Protein AF-A0A839MYD8-F1 (afdb_monomer)

Organism: NCBI:txid1794944

Secondary structure (DSSP, 8-state):
-----PPPPPEEEEEEE-TT-HHHHHHHHHTT-EEEEEEEEEEEETTEEEEEEEEEEEEPP-------

Structure (mmCIF, N/CA/C/O backbone):
data_AF-A0A839MYD8-F1
#
_entry.id   AF-A0A839MYD8-F1
#
loop_
_atom_site.group_PDB
_atom_site.id
_atom_site.type_symbol
_atom_site.label_atom_id
_atom_site.label_alt_id
_atom_site.label_comp_id
_atom_site.label_asym_id
_atom_site.label_entity_id
_atom_site.label_seq_id
_atom_site.pdbx_PDB_ins_code
_atom_site.Cartn_x
_atom_site.Cartn_y
_atom_site.Cartn_z
_atom_site.occupancy
_atom_site.B_iso_or_equiv
_atom_s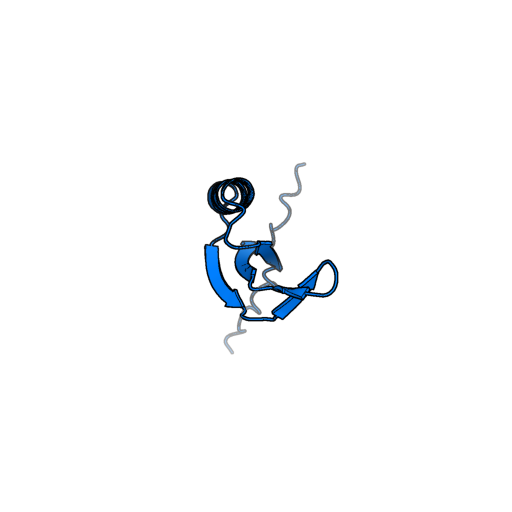ite.auth_seq_id
_atom_site.auth_comp_id
_atom_site.auth_asym_id
_atom_site.auth_atom_id
_atom_site.pdbx_PDB_model_num
ATOM 1 N N . MET A 1 1 ? 37.133 -18.220 -12.752 1.00 41.47 1 MET A N 1
ATOM 2 C CA . MET A 1 1 ? 36.697 -17.311 -11.671 1.00 41.47 1 MET A CA 1
ATOM 3 C C . MET A 1 1 ? 35.555 -16.465 -12.218 1.00 41.47 1 MET A C 1
ATOM 5 O O . MET A 1 1 ? 35.802 -15.502 -12.928 1.00 41.47 1 MET A O 1
ATOM 9 N N . THR A 1 2 ? 34.306 -16.892 -12.024 1.00 46.38 2 THR A N 1
ATOM 10 C CA . THR A 1 2 ? 33.133 -16.201 -12.587 1.00 46.38 2 THR A CA 1
ATOM 11 C C . THR A 1 2 ? 32.742 -15.078 -11.639 1.00 46.38 2 THR A C 1
ATOM 13 O O . THR A 1 2 ? 32.191 -15.334 -10.570 1.00 46.38 2 THR A O 1
ATOM 16 N N . ALA A 1 3 ? 33.073 -13.837 -11.991 1.00 53.38 3 ALA A N 1
ATOM 17 C CA . ALA A 1 3 ? 32.617 -12.677 -11.242 1.00 53.38 3 ALA A CA 1
ATOM 18 C C . ALA A 1 3 ? 31.082 -12.628 -11.309 1.00 53.38 3 ALA A C 1
ATOM 20 O O . ALA A 1 3 ? 30.501 -12.438 -12.380 1.00 53.38 3 ALA A O 1
ATOM 21 N N . ARG A 1 4 ? 30.416 -12.831 -10.166 1.00 58.00 4 ARG A N 1
ATOM 22 C CA . ARG A 1 4 ? 29.000 -12.488 -10.007 1.00 58.00 4 ARG A CA 1
ATOM 23 C C . ARG A 1 4 ? 28.886 -11.002 -10.337 1.00 58.00 4 ARG A C 1
ATOM 25 O O . ARG 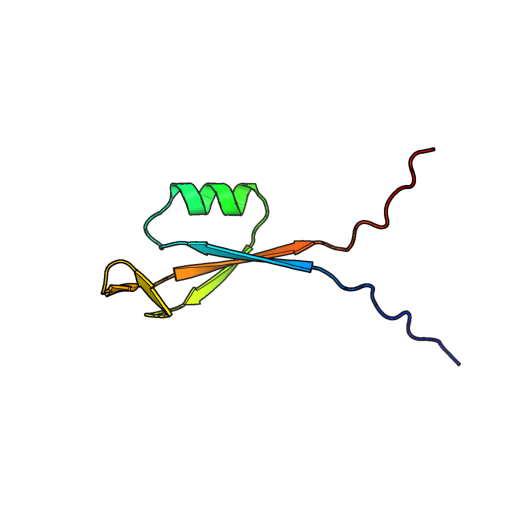A 1 4 ? 29.432 -10.187 -9.597 1.00 58.00 4 ARG A O 1
ATOM 32 N N . ARG A 1 5 ? 28.216 -10.634 -11.437 1.00 57.59 5 ARG A N 1
ATOM 33 C CA . ARG A 1 5 ? 27.776 -9.243 -11.609 1.00 57.59 5 ARG A CA 1
ATOM 34 C C . ARG A 1 5 ? 26.925 -8.931 -10.385 1.00 57.59 5 ARG A C 1
ATOM 36 O O . ARG A 1 5 ? 25.867 -9.534 -10.222 1.00 57.59 5 ARG A O 1
ATOM 43 N N . GLY A 1 6 ? 27.411 -8.062 -9.502 1.00 57.00 6 GLY A N 1
ATOM 44 C CA . GLY A 1 6 ? 26.565 -7.477 -8.472 1.00 57.00 6 GLY A CA 1
ATOM 45 C C . GLY A 1 6 ? 25.386 -6.834 -9.189 1.00 57.00 6 GLY A C 1
ATOM 46 O O . GLY A 1 6 ? 25.594 -5.966 -10.038 1.00 57.00 6 GLY A O 1
ATOM 47 N N . GLY A 1 7 ? 24.172 -7.330 -8.944 1.00 61.34 7 GLY A N 1
ATOM 48 C CA . GLY A 1 7 ? 22.967 -6.709 -9.481 1.00 61.34 7 GLY A CA 1
ATOM 49 C C . GLY A 1 7 ? 22.941 -5.260 -9.012 1.00 61.34 7 GLY A C 1
ATOM 50 O O . GLY A 1 7 ? 23.132 -5.001 -7.823 1.00 61.34 7 GLY A O 1
ATOM 51 N N . ARG A 1 8 ? 22.786 -4.309 -9.938 1.00 62.53 8 ARG A N 1
ATOM 52 C CA . ARG A 1 8 ? 22.637 -2.900 -9.561 1.00 62.53 8 ARG A CA 1
ATOM 53 C C . ARG A 1 8 ? 21.425 -2.760 -8.628 1.00 62.53 8 ARG A C 1
ATOM 55 O O . ARG A 1 8 ? 20.452 -3.495 -8.811 1.00 62.53 8 ARG A O 1
ATOM 62 N N . PRO A 1 9 ? 21.472 -1.861 -7.630 1.00 61.62 9 PRO A N 1
ATOM 63 C CA . PRO A 1 9 ? 20.389 -1.724 -6.667 1.00 61.62 9 PRO A CA 1
ATOM 64 C C . PRO A 1 9 ? 19.092 -1.329 -7.383 1.00 61.62 9 PRO A C 1
ATOM 66 O O . PRO A 1 9 ? 19.034 -0.325 -8.088 1.00 61.62 9 PRO A O 1
ATOM 69 N N . SER A 1 10 ? 18.053 -2.141 -7.214 1.00 73.75 10 SER A N 1
ATOM 70 C CA . SER A 1 10 ? 16.676 -1.797 -7.565 1.00 73.75 10 SER A CA 1
ATOM 71 C C . SER A 1 10 ? 16.083 -0.909 -6.475 1.00 73.75 10 SER A C 1
ATOM 73 O O . SER A 1 10 ? 16.267 -1.195 -5.290 1.00 73.75 10 SER A O 1
ATOM 75 N N . TYR A 1 11 ? 15.333 0.123 -6.855 1.00 87.38 11 TYR A N 1
ATOM 76 C CA . TYR A 1 11 ? 14.605 0.954 -5.898 1.00 87.38 11 TYR A CA 1
ATOM 77 C C . TYR A 1 11 ? 13.183 0.424 -5.738 1.00 87.38 11 TYR A C 1
ATOM 79 O O . TYR A 1 11 ? 12.524 0.082 -6.720 1.00 87.38 11 TYR A O 1
ATOM 87 N N . ARG A 1 12 ? 12.709 0.369 -4.495 1.00 91.62 12 ARG A N 1
ATOM 88 C CA . ARG A 1 12 ? 11.321 0.056 -4.158 1.00 91.62 12 ARG A CA 1
ATOM 89 C C . ARG A 1 12 ? 10.640 1.340 -3.709 1.00 91.62 12 ARG A C 1
ATOM 91 O O . ARG A 1 12 ? 11.119 1.994 -2.788 1.00 91.62 12 ARG A O 1
ATOM 98 N N . LEU A 1 13 ? 9.537 1.684 -4.359 1.00 95.44 13 LEU A N 1
ATOM 99 C CA . LEU A 1 13 ? 8.625 2.724 -3.900 1.00 95.44 13 LEU A CA 1
ATOM 100 C C . LEU A 1 13 ? 7.457 2.047 -3.190 1.00 95.44 13 LEU A C 1
ATOM 102 O O . LEU A 1 13 ? 6.976 1.019 -3.659 1.00 95.44 13 LEU A O 1
ATOM 106 N N . GLU A 1 14 ? 7.001 2.626 -2.083 1.00 96.94 14 GLU A N 1
ATOM 107 C CA . GLU A 1 14 ? 5.878 2.112 -1.296 1.00 96.94 14 GLU A CA 1
ATOM 108 C C . GLU A 1 14 ? 4.736 3.125 -1.265 1.00 96.94 14 GLU A C 1
ATOM 110 O O . GLU A 1 14 ? 4.965 4.331 -1.157 1.00 96.94 14 GLU A O 1
ATOM 115 N N . ALA A 1 15 ? 3.505 2.620 -1.3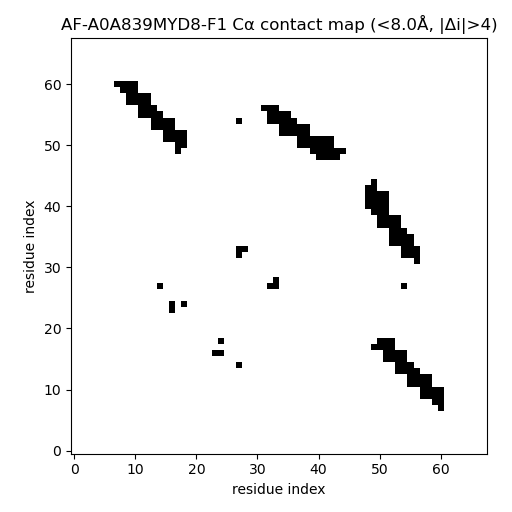02 1.00 97.69 15 ALA A N 1
ATOM 116 C CA . ALA A 1 15 ? 2.303 3.393 -1.032 1.00 97.69 15 ALA A CA 1
ATOM 117 C C . ALA A 1 15 ? 1.450 2.666 0.015 1.00 97.69 15 ALA A C 1
ATOM 119 O O . ALA A 1 15 ? 1.148 1.480 -0.122 1.00 97.69 15 ALA A O 1
ATOM 120 N N . ARG A 1 16 ? 1.055 3.391 1.067 1.00 98.00 16 ARG A N 1
ATOM 121 C CA . ARG A 1 16 ? 0.123 2.922 2.099 1.00 98.00 16 ARG A CA 1
ATOM 122 C C . ARG A 1 16 ? -1.210 3.628 1.891 1.00 98.00 16 ARG A C 1
ATOM 124 O O . ARG A 1 16 ? -1.258 4.854 1.900 1.00 98.00 16 ARG A O 1
ATOM 131 N N . ILE A 1 17 ? -2.269 2.862 1.651 1.00 98.12 17 ILE A N 1
ATOM 132 C CA . ILE A 1 17 ? -3.570 3.404 1.245 1.00 98.12 17 ILE A CA 1
ATOM 133 C C . ILE A 1 17 ? -4.662 2.834 2.142 1.00 98.12 17 ILE A C 1
ATOM 135 O O . ILE A 1 17 ? -4.802 1.621 2.273 1.00 98.12 17 ILE A O 1
ATOM 139 N N . GLU A 1 18 ? -5.466 3.706 2.738 1.00 97.31 18 GLU A N 1
ATOM 140 C CA . GLU A 1 18 ? -6.652 3.308 3.494 1.00 97.31 18 GLU A CA 1
ATOM 141 C C . GLU A 1 18 ? -7.631 2.510 2.596 1.00 97.31 18 GLU A C 1
ATOM 143 O O . GLU A 1 18 ? -7.985 2.994 1.518 1.00 97.31 18 GLU A O 1
ATOM 148 N N . PRO A 1 19 ? -8.097 1.304 2.996 1.00 97.50 19 PRO A N 1
ATOM 149 C CA . PRO A 1 19 ? -8.895 0.408 2.147 1.00 97.50 19 PRO A CA 1
ATOM 150 C C . PRO A 1 19 ? -10.155 1.008 1.509 1.00 97.50 19 PRO A C 1
ATOM 152 O O . PRO A 1 19 ? -10.604 0.532 0.469 1.00 97.50 19 PRO A O 1
ATOM 155 N N . TRP A 1 20 ? -10.745 2.035 2.125 1.00 96.81 20 TRP A N 1
ATOM 156 C CA . TRP A 1 20 ? -11.943 2.711 1.621 1.00 96.81 20 TRP A CA 1
ATOM 157 C C . TRP A 1 20 ? -11.634 3.771 0.557 1.00 96.81 20 TRP A C 1
ATOM 159 O O . TRP A 1 20 ? -12.543 4.223 -0.140 1.00 96.81 20 TRP A O 1
ATOM 169 N N . ASN A 1 21 ? -10.367 4.159 0.386 1.00 97.94 21 ASN A N 1
ATOM 170 C CA . ASN A 1 21 ? -9.949 5.149 -0.598 1.00 97.94 21 ASN A CA 1
ATOM 171 C C . ASN A 1 21 ? -9.752 4.513 -1.987 1.00 97.94 21 ASN A C 1
ATOM 173 O O . ASN A 1 21 ? -8.639 4.359 -2.495 1.00 97.94 21 ASN A O 1
ATOM 177 N N . LEU A 1 22 ? -10.875 4.154 -2.614 1.00 98.44 22 LEU A N 1
ATOM 178 C CA . LEU A 1 22 ? -10.917 3.524 -3.938 1.00 98.44 22 LEU A CA 1
ATOM 179 C C . LEU A 1 22 ? -10.248 4.366 -5.036 1.00 98.44 22 LEU A C 1
ATOM 181 O O . LEU A 1 22 ? -9.707 3.809 -5.990 1.00 98.44 22 LEU A O 1
ATOM 185 N N . ALA A 1 23 ? -10.274 5.696 -4.912 1.00 98.62 23 ALA A N 1
ATOM 186 C CA . ALA A 1 23 ? -9.640 6.593 -5.874 1.00 98.62 23 ALA A CA 1
ATOM 187 C C . ALA A 1 23 ? -8.110 6.441 -5.863 1.00 98.62 23 ALA A C 1
ATOM 189 O O . ALA A 1 23 ? -7.497 6.272 -6.921 1.00 98.62 23 ALA A O 1
ATOM 190 N N . SER A 1 24 ? -7.499 6.423 -4.676 1.00 98.44 24 SER A N 1
ATOM 191 C CA . SER A 1 24 ? -6.058 6.197 -4.537 1.00 98.44 24 SER A CA 1
ATOM 192 C C . SER A 1 24 ? -5.650 4.785 -4.947 1.00 98.44 24 SER A C 1
ATOM 194 O O . SER A 1 24 ? -4.616 4.632 -5.588 1.00 98.44 24 SER A O 1
ATOM 196 N N . ILE A 1 25 ? -6.471 3.768 -4.650 1.00 98.75 25 ILE A N 1
ATOM 197 C CA . ILE A 1 25 ? -6.224 2.382 -5.087 1.00 98.75 25 ILE A CA 1
ATOM 198 C C . ILE A 1 25 ? -6.111 2.316 -6.613 1.00 98.75 25 ILE A C 1
ATOM 200 O O . ILE A 1 25 ? -5.083 1.892 -7.133 1.00 98.75 25 ILE A O 1
ATOM 204 N N . ARG A 1 26 ? -7.118 2.828 -7.333 1.00 98.56 26 ARG A N 1
ATOM 205 C CA . ARG A 1 26 ? -7.108 2.836 -8.805 1.00 98.56 26 ARG A CA 1
ATOM 206 C C . ARG A 1 26 ? -5.931 3.622 -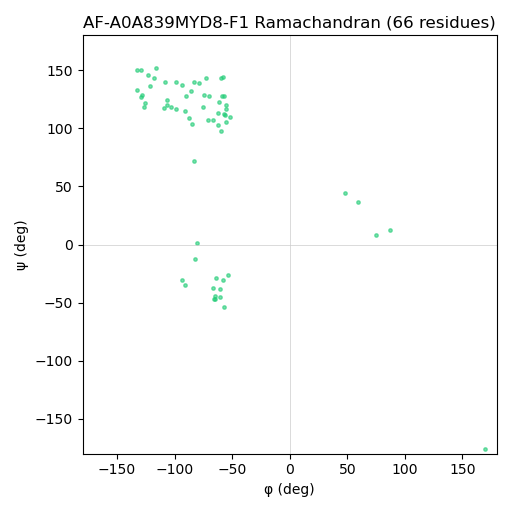9.370 1.00 98.56 26 ARG A C 1
ATOM 208 O O . ARG A 1 26 ? -5.354 3.225 -10.375 1.00 98.56 26 ARG A O 1
ATOM 215 N N . THR A 1 27 ? -5.577 4.733 -8.726 1.00 98.62 27 THR A N 1
ATOM 216 C CA . THR A 1 27 ? -4.431 5.553 -9.137 1.00 98.62 27 THR A CA 1
ATOM 217 C C . THR A 1 27 ? -3.115 4.791 -8.977 1.00 98.62 27 THR A C 1
ATOM 219 O O . THR A 1 27 ? -2.290 4.810 -9.886 1.00 98.62 27 THR A O 1
ATOM 222 N N . ALA A 1 28 ? -2.923 4.096 -7.854 1.00 98.31 28 ALA A N 1
ATOM 223 C CA . ALA A 1 28 ? -1.723 3.305 -7.602 1.00 98.31 28 ALA A CA 1
ATOM 224 C C . ALA 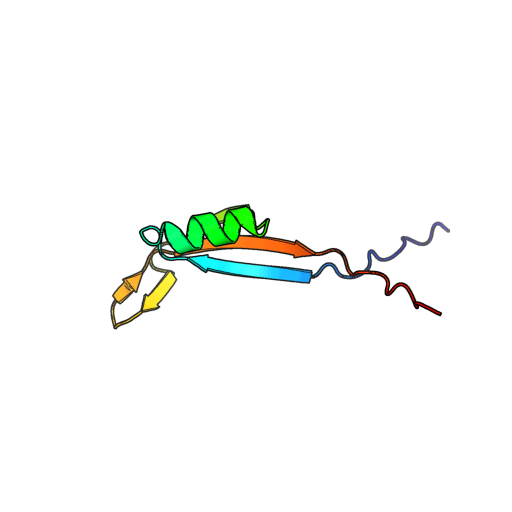A 1 28 ? -1.599 2.137 -8.592 1.00 98.31 28 ALA A C 1
ATOM 226 O O . ALA A 1 28 ? -0.547 1.966 -9.205 1.00 98.31 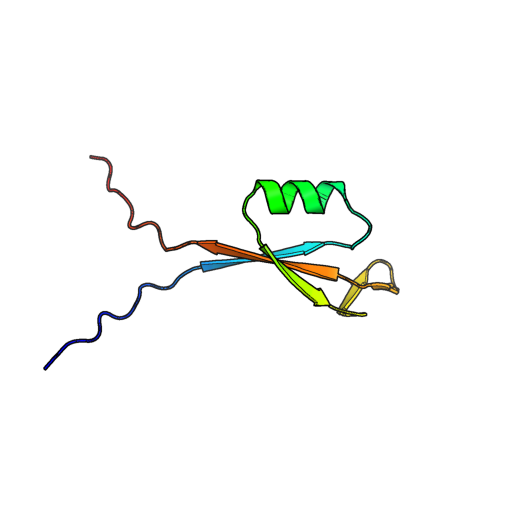28 ALA A O 1
ATOM 227 N N . GLU A 1 29 ? -2.687 1.395 -8.810 1.00 98.19 29 GLU A N 1
ATOM 228 C CA . GLU A 1 29 ? -2.737 0.296 -9.782 1.00 98.19 29 GLU A CA 1
ATOM 229 C C . GLU A 1 29 ? -2.443 0.796 -11.206 1.00 98.19 29 GLU A C 1
ATOM 231 O O . GLU A 1 29 ? -1.617 0.219 -11.910 1.00 98.19 29 GLU A O 1
ATOM 236 N N . ALA A 1 30 ? -3.039 1.921 -11.616 1.00 98.25 30 ALA A N 1
ATOM 237 C CA . ALA A 1 30 ? -2.772 2.534 -12.919 1.00 98.25 30 ALA A CA 1
ATOM 238 C C . ALA A 1 30 ? -1.320 3.027 -13.070 1.00 98.25 30 ALA A C 1
ATOM 240 O O . ALA A 1 30 ? -0.786 3.037 -14.177 1.00 98.25 30 ALA A O 1
ATOM 241 N N . ALA A 1 31 ? -0.668 3.412 -11.969 1.00 97.12 31 ALA A N 1
ATOM 242 C CA . ALA A 1 31 ? 0.744 3.791 -11.937 1.00 97.12 31 ALA A CA 1
ATOM 243 C C . ALA A 1 31 ? 1.706 2.584 -11.885 1.00 97.12 31 ALA A C 1
ATOM 245 O O . ALA A 1 31 ? 2.923 2.775 -11.844 1.00 97.12 31 ALA A O 1
ATOM 246 N N . GLY A 1 32 ? 1.179 1.354 -11.898 1.00 96.56 32 GLY A N 1
ATOM 247 C CA . GLY A 1 32 ? 1.956 0.116 -11.923 1.00 96.56 32 GLY A CA 1
ATOM 248 C C . GLY A 1 32 ? 2.374 -0.402 -10.549 1.00 96.56 32 GLY A C 1
ATOM 249 O O . GLY A 1 32 ? 3.226 -1.283 -10.473 1.00 96.56 32 GLY A O 1
ATOM 250 N N . PHE A 1 33 ? 1.815 0.135 -9.464 1.00 98.06 33 PHE A N 1
ATOM 251 C CA . PHE A 1 33 ? 2.025 -0.446 -8.143 1.00 98.06 33 PHE A CA 1
ATOM 252 C C . PHE A 1 33 ? 1.251 -1.759 -7.998 1.00 98.06 33 PHE A C 1
ATOM 254 O O . PHE A 1 33 ? 0.102 -1.873 -8.426 1.00 98.06 33 PHE A O 1
ATOM 261 N N . GLU A 1 34 ? 1.848 -2.718 -7.298 1.00 98.06 34 GLU A N 1
ATOM 262 C CA . GLU A 1 34 ? 1.241 -4.008 -6.981 1.00 98.06 34 GLU A CA 1
ATOM 263 C C . GLU A 1 34 ? 0.876 -4.091 -5.499 1.00 98.06 34 GLU A C 1
ATOM 265 O O . GLU A 1 34 ? 1.624 -3.638 -4.631 1.00 98.06 34 GLU A O 1
ATOM 270 N N . ARG A 1 35 ? -0.287 -4.677 -5.194 1.00 98.06 35 ARG A N 1
ATOM 271 C CA . ARG A 1 35 ? -0.755 -4.852 -3.815 1.00 98.06 35 ARG A CA 1
ATOM 272 C C . ARG A 1 35 ? 0.008 -5.982 -3.130 1.00 98.06 35 ARG A C 1
ATOM 274 O O . ARG A 1 35 ? -0.149 -7.141 -3.504 1.00 98.06 35 ARG A O 1
ATOM 281 N N . GLU A 1 36 ? 0.732 -5.667 -2.063 1.00 97.94 36 GLU A N 1
ATOM 282 C CA . GLU A 1 36 ? 1.503 -6.650 -1.293 1.00 97.94 36 GLU A CA 1
ATOM 283 C C . GLU A 1 36 ? 0.732 -7.214 -0.092 1.00 97.94 36 GLU A C 1
ATOM 285 O O . GLU A 1 36 ? 0.929 -8.368 0.282 1.00 97.94 36 GLU A O 1
ATOM 290 N N . GLY A 1 37 ? -0.173 -6.442 0.521 1.00 97.94 37 GLY A N 1
ATOM 291 C CA . GLY A 1 37 ? -0.938 -6.942 1.665 1.00 97.94 37 GLY A CA 1
ATOM 292 C C . GLY A 1 37 ? -1.750 -5.896 2.420 1.00 97.94 37 GLY A C 1
ATOM 293 O O . GLY A 1 37 ? -1.813 -4.734 2.033 1.00 97.94 37 GLY A O 1
ATOM 294 N N . LEU A 1 38 ? -2.382 -6.332 3.513 1.00 98.25 38 LEU A N 1
ATOM 295 C CA . LEU A 1 38 ? -3.108 -5.481 4.458 1.00 98.25 38 LEU A CA 1
ATOM 296 C C . LEU A 1 38 ? -2.327 -5.400 5.773 1.00 98.25 38 LEU A C 1
ATOM 298 O O . LEU A 1 38 ? -2.166 -6.400 6.473 1.00 98.25 38 LEU A O 1
ATOM 302 N N . LEU A 1 39 ? -1.887 -4.202 6.129 1.00 98.06 39 LEU A N 1
ATOM 303 C CA . LEU A 1 39 ? -1.286 -3.886 7.415 1.00 98.06 39 LEU A CA 1
ATOM 304 C C . LEU A 1 39 ? -2.405 -3.516 8.388 1.00 98.06 39 LEU A C 1
ATOM 306 O O . LEU A 1 39 ? -3.031 -2.467 8.254 1.00 98.06 39 LEU A O 1
ATOM 310 N N . ARG A 1 40 ? -2.685 -4.391 9.354 1.00 97.69 40 ARG A N 1
ATOM 311 C CA . ARG A 1 40 ? -3.797 -4.205 10.294 1.00 97.69 40 ARG A CA 1
ATOM 312 C C . ARG A 1 40 ? -3.362 -3.344 11.471 1.00 97.69 40 ARG A C 1
ATOM 314 O O . ARG A 1 40 ? -2.320 -3.629 12.059 1.00 97.69 40 ARG A O 1
ATOM 321 N N . SER A 1 41 ? -4.159 -2.338 11.834 1.00 96.50 41 SER A N 1
ATOM 322 C CA . SER A 1 41 ? -3.887 -1.439 12.964 1.00 96.50 41 SER A CA 1
ATOM 323 C C . SER A 1 41 ? -2.442 -0.909 12.943 1.00 96.50 41 SER A C 1
ATOM 325 O O . SER A 1 41 ? -1.735 -0.956 13.950 1.00 96.50 41 SER A O 1
ATOM 327 N N . HIS A 1 42 ? -1.953 -0.492 11.771 1.00 94.81 42 HIS A N 1
ATOM 328 C CA . HIS A 1 42 ? -0.522 -0.271 11.523 1.00 94.81 42 HIS A CA 1
ATOM 329 C C . HIS A 1 42 ? -0.061 1.156 11.808 1.00 94.81 42 HIS A C 1
ATOM 331 O O . HIS A 1 42 ? 1.039 1.357 12.325 1.00 94.81 42 HIS A O 1
ATOM 337 N N . GLU A 1 43 ? -0.918 2.133 11.541 1.00 94.75 43 GLU A N 1
ATOM 338 C CA . GLU A 1 43 ? -0.607 3.550 11.701 1.00 94.75 43 GLU A CA 1
ATOM 339 C C . GLU A 1 43 ? -1.694 4.238 12.520 1.00 94.75 43 GLU A C 1
ATOM 341 O O . GLU A 1 43 ? -2.839 3.788 12.530 1.00 94.75 43 GLU A O 1
ATOM 346 N N . GLU A 1 44 ? -1.331 5.288 13.253 1.00 96.06 44 GLU A N 1
ATOM 347 C CA . GLU A 1 44 ? -2.296 6.125 13.958 1.00 96.06 44 GLU A CA 1
ATOM 348 C C . GLU A 1 44 ? -2.581 7.373 13.126 1.00 96.06 44 GLU A C 1
ATOM 350 O O . GLU A 1 44 ? -1.691 8.185 12.893 1.00 96.06 44 GLU A O 1
ATOM 355 N N . ILE A 1 45 ? -3.829 7.521 12.686 1.00 91.19 45 ILE A N 1
ATOM 356 C CA . ILE A 1 45 ? -4.298 8.670 11.911 1.00 91.19 45 ILE A CA 1
ATOM 357 C C . ILE A 1 45 ? -5.510 9.243 12.641 1.00 91.19 45 ILE A C 1
ATOM 359 O O . ILE A 1 45 ? -6.482 8.535 12.908 1.00 91.19 45 ILE A O 1
ATOM 363 N N . GLY A 1 46 ? -5.441 10.521 13.020 1.00 91.69 46 GLY A N 1
ATOM 364 C CA . GLY A 1 46 ? -6.520 11.183 13.761 1.00 91.69 46 GLY A CA 1
ATOM 365 C C . GLY A 1 46 ? -6.846 10.518 15.106 1.00 91.69 46 GLY A C 1
ATOM 366 O O . GLY A 1 46 ? -8.015 10.422 15.469 1.00 91.69 46 GLY A O 1
ATOM 367 N N . GLY A 1 47 ? -5.833 10.006 15.816 1.00 95.75 47 GLY A N 1
ATOM 368 C CA . GLY A 1 47 ? -5.994 9.347 17.119 1.00 95.75 47 GLY A CA 1
ATOM 369 C C . GLY A 1 47 ? -6.590 7.936 17.060 1.00 95.75 47 GLY A C 1
ATOM 370 O O . GLY A 1 47 ? -6.912 7.358 18.096 1.00 95.75 47 GLY A O 1
ATOM 371 N N . ARG A 1 48 ? -6.756 7.359 15.862 1.00 94.81 48 ARG A N 1
ATOM 372 C CA . ARG A 1 48 ? -7.243 5.989 15.676 1.00 94.81 48 ARG A CA 1
ATOM 373 C C . ARG A 1 48 ? -6.218 5.166 14.914 1.00 94.81 48 ARG A C 1
ATOM 375 O O . ARG A 1 48 ? -5.689 5.602 13.896 1.00 94.81 48 ARG A O 1
ATOM 382 N N . ARG A 1 49 ? -5.995 3.933 15.370 1.00 96.44 49 ARG A N 1
ATOM 383 C CA . ARG A 1 49 ? -5.226 2.954 14.601 1.00 96.44 49 ARG A CA 1
ATOM 384 C C . ARG A 1 49 ? -6.022 2.504 13.381 1.00 96.44 49 ARG A C 1
ATOM 386 O O . ARG A 1 49 ? -7.180 2.101 13.511 1.00 96.44 49 ARG A O 1
ATOM 393 N N . VAL A 1 50 ? -5.408 2.580 12.209 1.00 96.56 50 VAL A N 1
ATOM 394 C CA . VAL A 1 50 ? -6.055 2.264 10.934 1.00 96.56 50 VAL A CA 1
ATOM 395 C C . VAL A 1 50 ? -5.414 1.065 10.250 1.00 96.56 50 VAL A C 1
ATOM 397 O O . VAL A 1 50 ? -4.228 0.770 10.422 1.00 96.56 50 VAL A O 1
ATOM 400 N N . ASP A 1 51 ? -6.234 0.380 9.462 1.00 98.25 51 ASP A N 1
ATOM 401 C CA . ASP A 1 51 ? -5.781 -0.624 8.513 1.00 98.25 51 ASP A CA 1
ATOM 402 C C . ASP A 1 51 ? -5.328 0.071 7.223 1.00 98.25 51 ASP A C 1
ATOM 404 O O . ASP A 1 51 ? -5.983 1.002 6.753 1.00 98.25 51 ASP A O 1
ATOM 408 N N . LEU A 1 52 ? -4.229 -0.399 6.635 1.00 98.31 52 LEU A N 1
ATOM 409 C CA . LEU A 1 52 ? -3.639 0.165 5.422 1.00 98.31 52 LEU A CA 1
ATOM 410 C C . LEU A 1 52 ? -3.312 -0.943 4.428 1.00 98.31 52 LEU A C 1
ATOM 412 O O . LEU A 1 52 ? -2.687 -1.941 4.777 1.00 98.31 52 LEU A O 1
ATOM 416 N N . LEU A 1 53 ? -3.692 -0.765 3.170 1.00 98.56 53 LEU A N 1
ATOM 417 C CA . LEU A 1 53 ? -3.181 -1.580 2.077 1.00 98.56 53 LEU A CA 1
ATOM 418 C C . LEU A 1 53 ? -1.748 -1.151 1.762 1.00 98.56 53 LEU A C 1
ATOM 420 O O . LEU A 1 53 ? -1.495 0.034 1.553 1.00 98.56 53 LEU A O 1
ATOM 424 N N . MET A 1 54 ? -0.836 -2.117 1.709 1.00 98.38 54 MET A N 1
ATOM 425 C CA . MET A 1 54 ? 0.529 -1.931 1.233 1.00 98.38 54 MET A CA 1
ATOM 426 C C . MET A 1 54 ? 0.588 -2.203 -0.264 1.00 98.38 54 MET A C 1
ATOM 428 O O . MET A 1 54 ? 0.186 -3.275 -0.721 1.00 98.38 54 MET A O 1
ATOM 432 N N . TYR A 1 55 ? 1.144 -1.248 -0.993 1.00 98.56 55 TYR A N 1
ATOM 433 C CA . TYR A 1 55 ? 1.473 -1.355 -2.402 1.00 98.56 55 TYR A CA 1
ATOM 434 C C . TYR A 1 55 ? 2.959 -1.085 -2.611 1.00 98.56 55 TYR A C 1
ATOM 436 O O . TYR A 1 55 ? 3.526 -0.222 -1.936 1.00 98.56 55 TYR A O 1
ATOM 444 N N . SER A 1 56 ? 3.577 -1.765 -3.575 1.00 97.62 56 SER A N 1
ATOM 445 C CA . SER A 1 56 ? 4.959 -1.493 -3.963 1.00 97.62 56 SER A CA 1
ATOM 446 C C . SER A 1 56 ? 5.130 -1.381 -5.477 1.00 97.62 56 SER A C 1
ATOM 448 O O . SER A 1 56 ? 4.398 -1.986 -6.256 1.00 97.62 56 SER A O 1
ATOM 450 N N . LEU A 1 57 ? 6.100 -0.572 -5.895 1.00 95.56 57 LEU A N 1
ATOM 451 C CA . LEU A 1 57 ? 6.568 -0.486 -7.274 1.00 95.56 57 LEU A CA 1
ATOM 452 C C . LEU A 1 57 ? 8.082 -0.694 -7.275 1.00 95.56 57 LEU A C 1
ATOM 454 O O . LEU A 1 57 ? 8.833 0.085 -6.680 1.00 95.56 57 LEU A O 1
ATOM 458 N N . LEU A 1 58 ? 8.534 -1.747 -7.954 1.00 91.25 58 LEU A N 1
ATOM 459 C CA . LEU A 1 58 ? 9.952 -2.040 -8.131 1.00 91.25 58 LEU A CA 1
ATOM 460 C C . LEU A 1 58 ? 10.451 -1.374 -9.412 1.00 91.25 58 LEU A C 1
ATOM 462 O O . LEU A 1 58 ? 10.040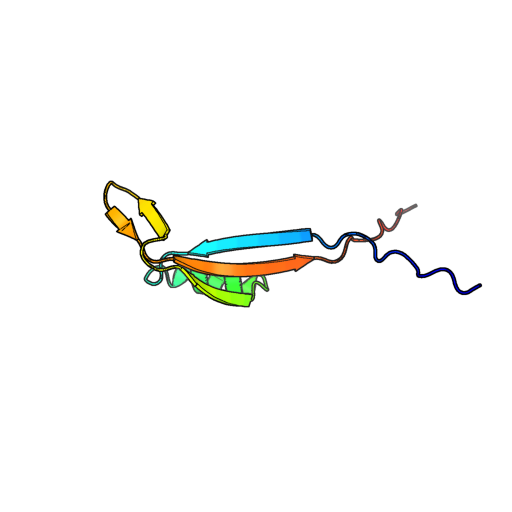 -1.724 -10.516 1.00 91.25 58 LEU A O 1
ATOM 466 N N . ARG A 1 59 ? 11.361 -0.412 -9.270 1.00 84.06 59 ARG A N 1
ATOM 467 C CA . ARG A 1 59 ? 12.011 0.254 -10.397 1.00 84.06 59 ARG A CA 1
ATOM 468 C C . ARG A 1 59 ? 13.426 -0.293 -10.552 1.00 84.06 59 ARG A C 1
ATOM 470 O O . ARG A 1 59 ? 14.244 -0.121 -9.638 1.00 84.06 59 ARG A O 1
ATOM 477 N N . PRO A 1 60 ? 13.756 -0.922 -11.693 1.00 75.69 60 PRO A N 1
ATOM 478 C CA . PRO A 1 60 ? 15.153 -1.130 -12.026 1.00 75.69 60 PRO A CA 1
ATOM 479 C C . PRO A 1 60 ? 15.830 0.241 -12.120 1.00 75.69 60 PRO A C 1
ATOM 481 O O . PRO A 1 60 ? 15.215 1.218 -12.557 1.00 75.69 60 PRO A O 1
ATOM 484 N N . HIS A 1 61 ? 17.084 0.326 -11.676 1.00 69.75 61 HIS A N 1
ATOM 485 C CA . HIS A 1 61 ? 17.892 1.510 -11.937 1.00 69.75 61 HIS A CA 1
ATOM 486 C C . HIS A 1 61 ? 17.904 1.740 -13.451 1.00 69.75 61 HIS A C 1
ATOM 488 O O . HIS A 1 61 ? 18.310 0.857 -14.206 1.00 69.75 61 HIS A O 1
ATOM 494 N N . SER A 1 62 ? 17.415 2.895 -13.898 1.00 65.56 62 SER A N 1
ATOM 495 C CA . SER A 1 62 ? 17.606 3.313 -15.278 1.00 65.56 62 SER A CA 1
ATOM 496 C C . SER A 1 62 ? 19.095 3.572 -15.440 1.00 65.56 62 SER A C 1
ATOM 498 O O . SER A 1 62 ? 19.593 4.558 -14.897 1.00 65.56 62 SER A O 1
ATOM 500 N N . ASP A 1 63 ? 19.806 2.685 -16.138 1.00 61.41 63 ASP A N 1
ATOM 501 C CA . ASP A 1 63 ? 21.125 3.017 -16.662 1.00 61.41 63 ASP A CA 1
ATOM 502 C C . ASP A 1 63 ? 20.914 4.273 -17.499 1.00 61.41 63 ASP A C 1
ATOM 504 O O . ASP A 1 63 ? 20.237 4.221 -18.526 1.00 61.41 63 ASP A O 1
ATOM 508 N N . GLY A 1 64 ? 21.350 5.419 -16.973 1.00 53.06 64 GLY A N 1
ATOM 509 C CA . GLY A 1 64 ? 21.141 6.704 -17.616 1.00 53.06 64 GLY A CA 1
ATOM 510 C C . GLY A 1 64 ? 21.621 6.592 -19.052 1.00 53.06 64 GLY A C 1
ATOM 511 O O . GLY A 1 64 ? 22.819 6.445 -19.290 1.00 53.06 64 GLY A O 1
ATOM 512 N N . ALA A 1 65 ? 20.686 6.612 -20.000 1.00 52.66 65 ALA A N 1
ATOM 513 C CA . ALA A 1 65 ? 21.023 6.880 -21.376 1.00 52.66 65 ALA A CA 1
ATOM 514 C C . ALA A 1 65 ? 21.590 8.296 -21.355 1.00 52.66 65 ALA A C 1
ATOM 516 O O . ALA A 1 65 ? 20.855 9.265 -21.160 1.00 52.66 65 ALA A O 1
ATOM 517 N N . ILE A 1 66 ? 22.917 8.389 -21.438 1.00 52.78 66 ILE A N 1
ATOM 518 C CA . ILE A 1 66 ? 23.592 9.625 -21.795 1.00 52.78 66 ILE A CA 1
ATOM 519 C C . ILE A 1 66 ? 23.045 9.940 -23.185 1.00 52.78 66 ILE A C 1
ATOM 521 O O . ILE A 1 66 ? 23.421 9.297 -24.162 1.00 52.78 66 ILE A O 1
ATOM 525 N N . HIS A 1 67 ? 22.050 10.820 -23.241 1.00 41.06 67 HIS A N 1
ATOM 526 C CA . HIS A 1 67 ? 21.685 11.479 -24.479 1.00 41.06 67 HIS A CA 1
ATOM 527 C C . HIS A 1 67 ? 22.828 12.450 -24.776 1.00 41.06 67 HIS A C 1
ATOM 529 O O . HIS A 1 67 ? 23.012 13.416 -24.035 1.00 41.06 67 HIS A O 1
ATOM 535 N N . ASP A 1 68 ? 23.628 12.089 -25.779 1.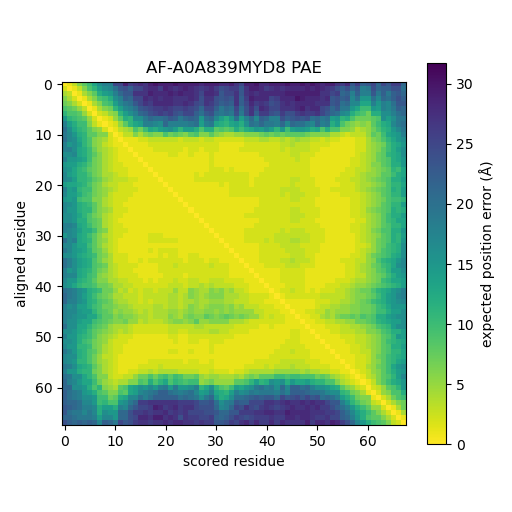00 41.72 68 ASP A N 1
ATOM 536 C CA . ASP A 1 68 ? 24.466 13.013 -26.549 1.00 41.72 68 ASP A CA 1
ATOM 537 C C . ASP A 1 68 ? 23.578 14.055 -27.254 1.00 41.72 68 ASP A C 1
ATOM 539 O O . ASP A 1 68 ? 22.480 13.660 -27.731 1.00 41.72 68 ASP A O 1
#

Sequence (68 aa):
MTARRGGRPSYRLEARIEPWNLASIRTAEAAGFEREGLLRSHEEIGGRRVDLLMYSLLRPHSDGAIHD

Radius of gyration: 17.36 Å; Cα contacts (8 Å, |Δi|>4): 93; chains: 1; bounding box: 49×30×44 Å

Foldseek 3Di:
DDDDPPQDDKDKDKDWAAPVPVVVVVVCVVVVWDWDDKDFLNDQDPNGRGITTITMDIGRPPPDPPDD

Mean predicted aligned error: 8.24 Å

Nearest PDB structures (foldseek):
  6d72-assembly1_C  TM=8.737E-01  e=9.039E-03  Yersinia pestis
  4r9m-assembly1_B  TM=8.401E-01  e=1.159E-02  Escherichia coli K-12
  6vfn-assembly1_A  TM=8.468E-01  e=3.126E-02  Bacillus thuringiensis
  2cnt-assembly4_D  TM=6.874E-01  e=1.396E-02  Salmonella enterica subsp. enterica serovar Typhimurium str. LT2
  5dwn-assembly2_C  TM=7.112E-01  e=7.003E-02  Brucella ovis ATCC 25840

InterPro domains:
  IPR016181 Acyl-CoA N-acyltransferase [SSF55729] (11-59)

pLDDT: mean 85.51, std 18.56, range [41.06, 98.75]

Solvent-accessible su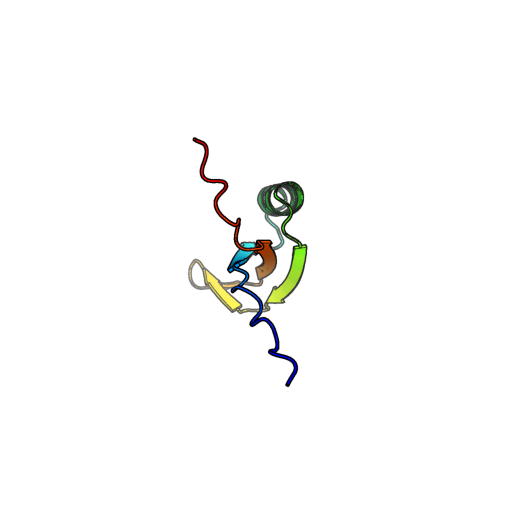rface area (backbone atoms only — not comparable to full-atom values): 4317 Å² total; per-residue (Å²): 134,83,77,75,77,76,75,76,75,63,48,76,47,78,48,79,40,52,79,85,47,58,68,59,51,54,50,40,47,74,72,63,33,43,81,76,46,76,40,72,64,66,47,74,58,94,91,36,67,35,53,28,33,35,28,39,33,80,40,72,65,75,78,75,76,78,77,127